Protein AF-A0A0Q6URL0-F1 (afdb_monomer)

Nearest PDB structures (foldseek):
  3aa8-assembly1_C  TM=4.979E-01  e=1.276E-01  Escherichia coli K-12
  8uf0-assembly1_A  TM=3.609E-01  e=5.787E-02  synthetic construct
  4zk7-assembly1_M  TM=4.585E-01  e=2.309E-01  Thermus thermophilus HB8
  4zk7-assembly1_Q  TM=4.747E-01  e=4.463E-01  Thermus thermophilus HB8
  8om4-assembly1_J  TM=3.142E-01  e=4.785E+00  Saccharomyces cerevisiae

Sequence (118 aa):
MRFMVLLKVEADGGPEPTEAVRAYDVELSRAGVADRAKLSARGARMTAEAPTDGRTVAGFWVFDVDSREDAAAWVRRCPAPRDGAAEIEIRLLIAPDDIGERPTRGKPRPVWERAMAF

Mean predicted aligned error: 10.48 Å

pLDDT: mean 74.51, std 16.36, range [38.12, 96.0]

Foldseek 3Di:
DKKKKWKKFLDDEADDDDPQQVVLQVVCCVVVFFVGKDQPSPDDDDDDPDDDPNIDRRTITMTDDDDPVVVVVSVVSRPPDPPPRIDMDIGDDDDPVRDPDDPDDDDDDPPVVVVPPD

Structure (mmCIF, N/CA/C/O backbone):
data_AF-A0A0Q6URL0-F1
#
_entry.id   AF-A0A0Q6URL0-F1
#
loop_
_atom_site.group_PDB
_atom_site.id
_atom_site.type_symbol
_atom_site.label_atom_id
_atom_site.label_alt_id
_atom_site.label_comp_id
_atom_site.label_asym_id
_atom_site.label_entity_id
_atom_site.label_seq_id
_atom_site.pdbx_PDB_ins_code
_atom_site.Cartn_x
_atom_site.Cartn_y
_atom_site.Cartn_z
_atom_site.occupancy
_atom_site.B_iso_or_equiv
_atom_site.auth_seq_id
_atom_site.auth_comp_id
_atom_site.auth_asym_id
_atom_site.auth_atom_id
_atom_site.pdbx_PDB_model_num
ATOM 1 N N . MET A 1 1 ? -8.760 -4.444 9.578 1.00 90.12 1 MET A N 1
ATOM 2 C CA . MET A 1 1 ? -7.914 -3.262 9.903 1.00 90.12 1 MET A CA 1
ATOM 3 C C . MET A 1 1 ? -7.326 -2.743 8.608 1.00 90.12 1 MET A C 1
ATOM 5 O O . MET A 1 1 ? -7.007 -3.544 7.740 1.00 90.12 1 MET A O 1
ATOM 9 N N . ARG A 1 2 ? -7.137 -1.425 8.464 1.00 90.94 2 ARG A N 1
ATOM 10 C CA . ARG A 1 2 ? -6.629 -0.873 7.203 1.00 90.94 2 ARG A CA 1
ATOM 11 C C . ARG A 1 2 ? -5.140 -0.582 7.254 1.00 90.94 2 ARG A C 1
ATOM 13 O O . ARG A 1 2 ? -4.668 0.067 8.180 1.00 90.94 2 ARG A O 1
ATOM 20 N N . PHE A 1 3 ? -4.414 -1.002 6.228 1.00 91.69 3 PHE A N 1
ATOM 21 C CA . PHE A 1 3 ? -2.990 -0.740 6.074 1.00 91.69 3 PHE A CA 1
ATOM 22 C C . PHE A 1 3 ? -2.720 -0.063 4.739 1.00 91.69 3 PHE A C 1
ATOM 24 O O . PHE A 1 3 ? -3.132 -0.549 3.692 1.00 91.69 3 PHE A O 1
ATOM 31 N N . MET A 1 4 ? -1.995 1.049 4.766 1.00 92.50 4 MET A N 1
ATOM 32 C CA . MET A 1 4 ? -1.421 1.638 3.567 1.00 92.50 4 MET A CA 1
ATOM 33 C C . MET A 1 4 ? -0.115 0.910 3.246 1.00 92.50 4 MET A C 1
ATOM 35 O O . MET A 1 4 ? 0.793 0.857 4.076 1.00 92.50 4 MET A O 1
ATOM 39 N N . VAL A 1 5 ? -0.032 0.348 2.045 1.00 90.25 5 VAL A N 1
ATOM 40 C CA . VAL A 1 5 ? 1.130 -0.391 1.550 1.00 90.25 5 VAL A CA 1
ATOM 41 C C . VAL A 1 5 ? 1.766 0.427 0.440 1.00 90.25 5 VAL A C 1
ATOM 43 O O . VAL A 1 5 ? 1.187 0.553 -0.636 1.00 90.25 5 VAL A O 1
ATOM 46 N N . LEU A 1 6 ? 2.928 1.014 0.708 1.00 87.56 6 LEU A N 1
ATOM 47 C CA . LEU A 1 6 ? 3.641 1.894 -0.214 1.00 87.56 6 LEU A CA 1
ATOM 48 C C . LEU A 1 6 ? 4.714 1.104 -0.955 1.00 87.56 6 LEU A C 1
ATOM 50 O O . LEU A 1 6 ? 5.579 0.513 -0.317 1.00 87.56 6 LEU A O 1
ATOM 54 N N . LEU A 1 7 ? 4.686 1.135 -2.285 1.00 84.56 7 LEU A N 1
ATOM 55 C CA . LEU A 1 7 ? 5.772 0.654 -3.130 1.00 84.56 7 LEU A CA 1
ATOM 56 C C . LEU A 1 7 ? 6.685 1.827 -3.467 1.00 84.56 7 LEU A C 1
ATOM 58 O O . LEU A 1 7 ? 6.272 2.772 -4.145 1.00 84.56 7 LEU A O 1
ATOM 62 N N . LYS A 1 8 ? 7.930 1.749 -3.018 1.00 83.25 8 LYS A N 1
ATOM 63 C CA . LYS A 1 8 ? 8.986 2.701 -3.334 1.00 83.25 8 LYS A CA 1
ATOM 64 C C . LYS A 1 8 ? 9.984 2.080 -4.295 1.00 83.25 8 LYS A C 1
ATOM 66 O O . LYS A 1 8 ? 10.277 0.893 -4.181 1.00 83.25 8 LYS A O 1
ATOM 71 N N . VAL A 1 9 ? 10.521 2.886 -5.202 1.00 77.88 9 VAL A N 1
ATOM 72 C CA . VAL A 1 9 ? 11.530 2.468 -6.178 1.00 77.88 9 VAL A CA 1
ATOM 73 C C . VAL A 1 9 ? 12.657 3.487 -6.292 1.00 77.88 9 VAL A C 1
ATOM 75 O O . VAL A 1 9 ? 12.437 4.688 -6.125 1.00 77.88 9 VAL A O 1
ATOM 78 N N . GLU A 1 10 ? 13.852 3.021 -6.630 1.00 76.75 10 GLU A N 1
ATOM 79 C CA . GLU A 1 10 ? 14.993 3.863 -7.015 1.00 76.75 10 GLU A CA 1
ATOM 80 C C . GLU A 1 10 ? 14.869 4.295 -8.487 1.00 76.75 10 GLU A C 1
ATOM 82 O O . GLU A 1 10 ? 15.647 3.896 -9.349 1.00 76.75 10 GLU A O 1
ATOM 87 N N . ALA A 1 11 ? 13.833 5.081 -8.797 1.00 68.50 11 ALA A N 1
ATOM 88 C CA . ALA A 1 11 ? 13.594 5.631 -10.130 1.00 68.50 11 ALA A CA 1
ATOM 89 C C . ALA A 1 11 ? 12.881 6.993 -10.072 1.00 68.50 11 ALA A C 1
ATOM 91 O O . ALA A 1 11 ? 12.175 7.320 -9.108 1.00 68.50 11 ALA A O 1
ATOM 92 N N . ASP A 1 12 ? 13.045 7.787 -11.132 1.00 61.78 12 ASP A N 1
ATOM 93 C CA . ASP A 1 12 ? 12.282 9.016 -11.341 1.00 61.78 12 ASP A CA 1
ATOM 94 C C . ASP A 1 12 ? 10.887 8.667 -11.881 1.00 61.78 12 ASP A C 1
ATOM 96 O O . ASP A 1 12 ? 10.651 8.564 -13.083 1.00 61.78 12 ASP A O 1
ATOM 100 N N . GLY A 1 13 ? 9.958 8.449 -10.947 1.00 60.09 13 GLY A N 1
ATOM 101 C CA . GLY A 1 13 ? 8.585 8.027 -11.225 1.00 60.09 13 GLY A CA 1
ATOM 102 C C . GLY A 1 13 ? 8.365 6.523 -11.044 1.00 60.09 13 GLY A C 1
ATOM 103 O O . GLY A 1 13 ? 9.302 5.737 -10.916 1.00 60.09 13 GLY A O 1
ATOM 104 N N . GLY A 1 14 ? 7.095 6.121 -10.976 1.00 58.94 14 GLY A N 1
ATOM 105 C CA . GLY A 1 14 ? 6.722 4.709 -10.898 1.00 58.94 14 GLY A CA 1
ATOM 106 C C . GLY A 1 14 ? 6.719 4.055 -12.282 1.00 58.94 14 GLY A C 1
ATOM 107 O O . GLY A 1 14 ? 6.172 4.660 -13.207 1.00 58.94 14 GLY A O 1
ATOM 108 N N . PRO A 1 15 ? 7.283 2.842 -12.448 1.00 66.44 15 PRO A N 1
ATOM 109 C CA . PRO A 1 15 ? 7.170 2.115 -13.705 1.00 66.44 15 PRO A CA 1
ATOM 110 C C . PRO A 1 15 ? 5.704 1.799 -14.010 1.00 66.44 15 PRO A C 1
ATOM 112 O O . PRO A 1 15 ? 4.885 1.626 -13.102 1.00 66.44 15 PRO A O 1
ATOM 115 N N . GLU A 1 16 ? 5.382 1.671 -15.297 1.00 70.50 16 GLU A N 1
ATOM 116 C CA . GLU A 1 16 ? 4.093 1.115 -15.698 1.00 70.50 16 GLU A CA 1
ATOM 117 C C . GLU A 1 16 ? 3.918 -0.281 -15.068 1.00 70.50 16 GLU A C 1
ATOM 119 O O . GLU A 1 16 ? 4.853 -1.091 -15.106 1.00 70.50 16 GLU A O 1
ATOM 124 N N . PRO A 1 17 ? 2.743 -0.592 -14.487 1.00 73.31 17 PRO A N 1
ATOM 125 C CA . PRO A 1 17 ? 2.493 -1.900 -13.906 1.00 73.31 17 PRO A CA 1
ATOM 126 C C . PRO A 1 17 ? 2.785 -3.006 -14.922 1.00 73.31 17 PRO A C 1
ATOM 128 O O . PRO A 1 17 ? 2.359 -2.938 -16.078 1.00 73.31 17 PRO A O 1
ATOM 131 N N . THR A 1 18 ? 3.471 -4.059 -14.494 1.00 79.44 18 THR A N 1
ATOM 132 C CA . THR A 1 18 ? 3.630 -5.262 -15.316 1.00 79.44 18 THR A CA 1
ATOM 133 C C . THR A 1 18 ? 2.324 -6.061 -15.344 1.00 79.44 18 THR A C 1
ATOM 135 O O . THR A 1 18 ? 1.404 -5.823 -14.557 1.00 79.44 18 THR A O 1
ATOM 138 N N . GLU A 1 19 ? 2.217 -7.037 -16.248 1.00 84.50 19 GLU A N 1
ATOM 139 C CA . GLU A 1 19 ? 1.076 -7.962 -16.258 1.00 84.50 19 GLU A CA 1
ATOM 140 C C . GLU A 1 19 ? 0.954 -8.737 -14.940 1.00 84.50 19 GLU A C 1
ATOM 142 O O . GLU A 1 19 ? -0.147 -8.884 -14.419 1.00 84.50 19 GLU A O 1
ATOM 147 N N . ALA A 1 20 ? 2.083 -9.135 -14.347 1.00 84.94 20 ALA A N 1
ATOM 148 C CA . ALA A 1 20 ? 2.104 -9.799 -13.049 1.00 84.94 20 ALA A CA 1
ATOM 149 C C . ALA A 1 20 ? 1.525 -8.906 -11.940 1.00 84.94 20 ALA A C 1
ATOM 151 O O . ALA A 1 20 ? 0.698 -9.365 -11.156 1.00 84.94 20 ALA A O 1
ATOM 152 N N . VAL A 1 21 ? 1.899 -7.620 -11.903 1.00 82.00 21 VAL A N 1
ATOM 153 C CA . VAL A 1 21 ? 1.345 -6.660 -10.932 1.00 82.00 21 VAL A CA 1
ATOM 154 C C . VAL A 1 21 ? -0.160 -6.478 -11.140 1.00 82.00 21 VAL A C 1
ATOM 156 O O . VAL A 1 21 ? -0.917 -6.524 -10.176 1.00 82.00 21 VAL A O 1
ATOM 159 N N . ARG A 1 22 ? -0.627 -6.381 -12.392 1.00 83.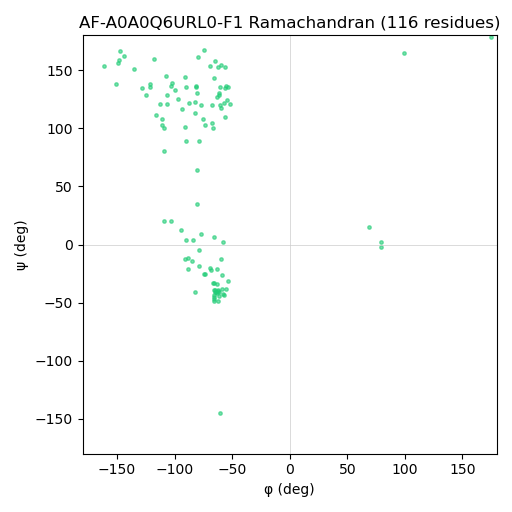75 22 ARG A N 1
ATOM 160 C CA . ARG A 1 22 ? -2.068 -6.325 -12.696 1.00 83.75 22 ARG A CA 1
ATOM 161 C C . ARG A 1 22 ? -2.817 -7.591 -12.270 1.00 83.75 22 ARG A C 1
ATOM 163 O O . ARG A 1 22 ? -3.937 -7.496 -11.778 1.00 83.75 22 ARG A O 1
ATOM 170 N N . ALA A 1 23 ? -2.227 -8.769 -12.460 1.00 89.19 23 ALA A N 1
ATOM 171 C CA . ALA A 1 23 ? -2.821 -10.032 -12.026 1.00 89.19 23 ALA A CA 1
ATOM 172 C C . ALA A 1 23 ? -2.928 -10.106 -10.495 1.00 89.19 23 ALA A C 1
ATOM 174 O O . ALA A 1 23 ? -3.966 -10.508 -9.970 1.00 89.19 23 ALA A O 1
ATOM 175 N N . TYR A 1 24 ? -1.893 -9.645 -9.793 1.00 89.44 24 TYR A N 1
ATOM 176 C CA . TYR A 1 24 ? -1.892 -9.529 -8.339 1.00 89.44 24 TYR A CA 1
ATOM 177 C C . TYR A 1 24 ? -2.967 -8.549 -7.836 1.00 89.44 24 TYR A C 1
ATOM 179 O O . TYR A 1 24 ? -3.671 -8.852 -6.878 1.00 89.44 24 TYR A O 1
ATOM 187 N N . ASP A 1 25 ? -3.198 -7.429 -8.527 1.00 87.12 25 ASP A N 1
ATOM 188 C CA . ASP A 1 25 ? -4.289 -6.505 -8.184 1.00 87.12 25 ASP A CA 1
ATOM 189 C C . ASP A 1 25 ? -5.672 -7.161 -8.290 1.00 87.12 25 ASP A C 1
ATOM 191 O O . ASP A 1 25 ? -6.540 -6.954 -7.439 1.00 87.12 25 ASP A O 1
ATOM 195 N N . VAL A 1 26 ? -5.884 -7.979 -9.324 1.00 89.88 26 VAL A N 1
ATOM 196 C CA . VAL A 1 26 ? -7.123 -8.753 -9.487 1.00 89.88 26 VAL A CA 1
ATOM 197 C C . VAL A 1 26 ? -7.273 -9.784 -8.370 1.00 89.88 26 VAL A C 1
ATOM 199 O O . VAL A 1 26 ? -8.381 -9.994 -7.877 1.00 89.88 26 VAL A O 1
ATOM 202 N N . GLU A 1 27 ? -6.181 -10.427 -7.962 1.00 93.44 27 GLU A N 1
ATOM 203 C CA . GLU A 1 27 ? -6.167 -11.380 -6.854 1.00 93.44 27 GLU A CA 1
ATOM 204 C C . GLU A 1 27 ? -6.547 -10.716 -5.526 1.00 93.44 27 GLU A C 1
ATOM 206 O O . GLU A 1 27 ? -7.446 -11.204 -4.842 1.00 93.44 27 GLU A O 1
ATOM 211 N N . LEU A 1 28 ? -5.929 -9.577 -5.202 1.00 91.62 28 LEU A N 1
ATOM 212 C CA . LEU A 1 28 ? -6.238 -8.797 -4.002 1.00 91.62 28 LEU A CA 1
ATOM 213 C C . LEU A 1 28 ? -7.711 -8.384 -3.948 1.00 91.62 28 LEU A C 1
ATOM 215 O O . LEU A 1 28 ? -8.351 -8.511 -2.904 1.00 91.62 28 LEU A O 1
ATOM 219 N N . SER A 1 29 ? -8.253 -7.932 -5.081 1.00 89.75 29 SER A N 1
ATOM 220 C CA . SER A 1 29 ? -9.657 -7.533 -5.194 1.00 89.75 29 SER A CA 1
ATOM 221 C C . SER A 1 29 ? -10.602 -8.717 -5.005 1.00 89.75 29 SER A C 1
ATOM 223 O O . SER A 1 29 ? -11.552 -8.637 -4.229 1.00 89.75 29 SER A O 1
ATOM 225 N N . ARG A 1 30 ? -10.309 -9.861 -5.634 1.00 91.38 30 ARG A N 1
ATOM 226 C CA . ARG A 1 30 ? -11.097 -11.092 -5.457 1.00 91.38 30 ARG A CA 1
ATOM 227 C C . ARG A 1 30 ? -11.053 -11.626 -4.030 1.00 91.38 30 ARG A C 1
ATOM 229 O O . ARG A 1 30 ? -12.040 -12.192 -3.574 1.00 91.38 30 ARG A O 1
ATOM 236 N N . ALA A 1 31 ? -9.925 -11.460 -3.346 1.00 92.25 31 ALA A N 1
ATOM 237 C CA . ALA A 1 31 ? -9.750 -11.874 -1.961 1.00 92.25 31 ALA A CA 1
ATOM 238 C C . ALA A 1 31 ? -10.384 -10.903 -0.947 1.00 92.25 31 ALA A C 1
ATOM 240 O O . ALA A 1 31 ? -10.356 -11.188 0.246 1.00 92.25 31 ALA A O 1
ATOM 241 N N . GLY A 1 32 ? -10.929 -9.763 -1.393 1.00 91.50 32 GLY A N 1
ATOM 242 C CA . GLY A 1 32 ? -11.461 -8.723 -0.507 1.00 91.50 32 GLY A CA 1
ATOM 243 C C . GLY A 1 32 ? -10.384 -7.985 0.294 1.00 91.50 32 GLY A C 1
ATOM 244 O O . GLY A 1 32 ? -10.701 -7.299 1.256 1.00 91.50 32 GLY A O 1
ATOM 245 N N . VAL A 1 33 ? -9.116 -8.126 -0.097 1.00 92.31 33 VAL A N 1
ATOM 246 C CA . VAL A 1 33 ? -7.966 -7.553 0.613 1.00 92.31 33 VAL A CA 1
ATOM 247 C C . VAL A 1 33 ? -7.772 -6.102 0.225 1.00 92.31 33 VAL A C 1
ATOM 249 O O . VAL A 1 33 ? -7.451 -5.287 1.076 1.00 92.31 33 VAL A O 1
ATOM 252 N N . ALA A 1 34 ? -7.935 -5.760 -1.052 1.00 87.88 34 ALA A N 1
ATOM 253 C CA . ALA A 1 34 ? -7.802 -4.388 -1.527 1.00 87.88 34 ALA A CA 1
ATOM 254 C C . ALA A 1 34 ? -8.682 -4.154 -2.749 1.00 87.88 34 ALA A C 1
ATOM 256 O O . ALA A 1 34 ? -8.680 -4.969 -3.668 1.00 87.88 34 ALA A O 1
ATOM 257 N N . ASP A 1 35 ? -9.360 -3.009 -2.815 1.00 72.75 35 ASP A N 1
ATOM 258 C CA . ASP A 1 35 ? -10.238 -2.711 -3.949 1.00 72.75 35 ASP A CA 1
ATOM 259 C C . ASP A 1 35 ? -9.457 -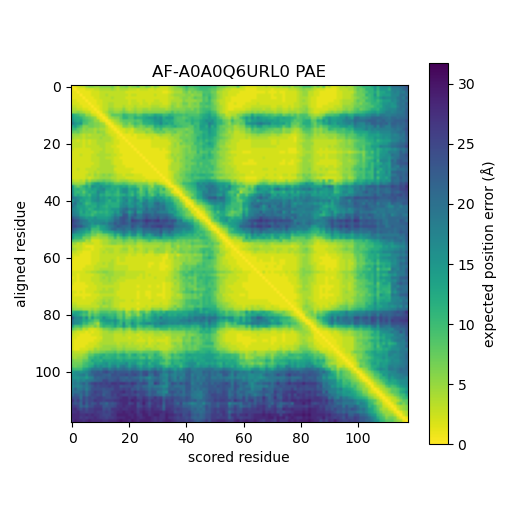2.551 -5.263 1.00 72.75 35 ASP A C 1
ATOM 261 O O . ASP A 1 35 ? -9.834 -3.170 -6.256 1.00 72.75 35 ASP A O 1
ATOM 265 N N . ARG A 1 36 ? -8.370 -1.749 -5.279 1.00 60.62 36 ARG A N 1
ATOM 266 C CA . ARG A 1 36 ? -7.386 -1.614 -6.383 1.00 60.62 36 ARG A CA 1
ATOM 267 C C . ARG A 1 36 ? -6.068 -0.983 -5.916 1.00 60.62 36 ARG A C 1
ATOM 269 O O . ARG A 1 36 ? -6.073 -0.136 -5.022 1.00 60.62 36 ARG A O 1
ATOM 276 N N . ALA A 1 37 ? -4.965 -1.293 -6.602 1.00 62.56 37 ALA A N 1
ATOM 277 C CA . ALA A 1 37 ? -3.745 -0.488 -6.531 1.00 62.56 37 ALA A CA 1
ATOM 278 C C . ALA A 1 37 ? -3.956 0.903 -7.128 1.00 62.56 37 ALA A C 1
ATOM 280 O O . ALA A 1 37 ? -4.592 1.071 -8.174 1.00 62.56 37 ALA A O 1
ATOM 281 N N . LYS A 1 38 ? -3.330 1.904 -6.520 1.00 63.62 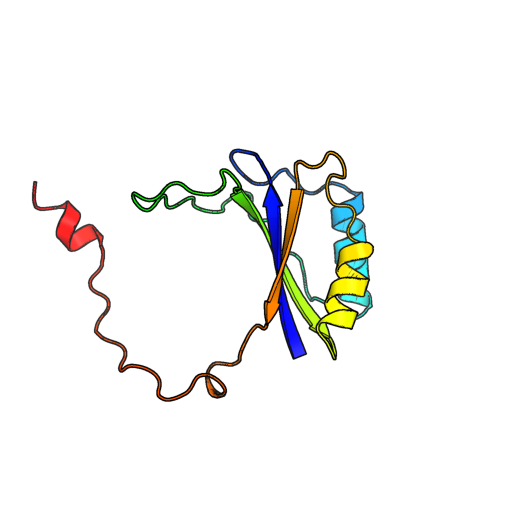38 LYS A N 1
ATOM 282 C CA . LYS A 1 38 ? -3.086 3.213 -7.122 1.00 63.62 38 LYS A CA 1
ATOM 283 C C . LYS A 1 38 ? -1.590 3.306 -7.407 1.00 63.62 38 LYS A C 1
ATOM 285 O O . LYS A 1 38 ? -0.831 3.893 -6.641 1.00 63.62 38 LYS A O 1
ATOM 290 N N . LEU A 1 39 ? -1.161 2.701 -8.511 1.00 55.72 39 LEU A N 1
ATOM 291 C CA . LEU A 1 39 ? 0.187 2.900 -9.040 1.00 55.72 39 LEU A CA 1
ATOM 292 C C . LEU A 1 39 ? 0.230 4.296 -9.668 1.00 55.72 39 LEU A C 1
ATOM 294 O O . LEU A 1 39 ? -0.389 4.547 -10.702 1.00 55.72 39 LEU A O 1
ATOM 298 N N . SER A 1 40 ? 0.832 5.260 -8.971 1.00 48.56 40 SER A N 1
ATOM 299 C CA . SER A 1 40 ? 0.830 6.650 -9.412 1.00 48.56 40 SER A CA 1
ATOM 300 C C . SER A 1 40 ? 2.041 6.916 -10.300 1.00 48.56 40 SER A C 1
ATOM 302 O O . SER A 1 40 ? 3.051 7.435 -9.836 1.00 48.56 40 SER A O 1
ATOM 304 N N . ALA A 1 41 ? 1.894 6.705 -11.609 1.00 47.69 41 ALA A N 1
ATOM 305 C CA . ALA A 1 41 ? 2.792 7.316 -12.600 1.00 47.69 41 ALA A CA 1
ATOM 306 C C . ALA A 1 41 ? 2.765 8.867 -12.540 1.00 47.69 41 ALA A C 1
ATOM 308 O O . ALA A 1 41 ? 3.608 9.540 -13.119 1.00 47.69 41 ALA A O 1
ATOM 309 N N . ARG A 1 42 ? 1.786 9.449 -11.823 1.00 45.12 42 ARG A N 1
ATOM 310 C CA . ARG A 1 42 ? 1.593 10.895 -11.599 1.00 45.12 42 ARG A CA 1
ATOM 311 C C . ARG A 1 42 ? 1.890 11.347 -10.162 1.00 45.12 42 ARG A C 1
ATOM 313 O O . ARG A 1 42 ? 1.360 12.368 -9.727 1.00 45.12 42 ARG A O 1
ATOM 320 N N . GLY A 1 43 ? 2.656 10.571 -9.396 1.00 49.41 43 GLY A N 1
ATOM 321 C CA . GLY A 1 43 ? 3.091 10.991 -8.063 1.00 49.41 43 GLY A CA 1
ATOM 322 C C . GLY A 1 43 ? 3.940 12.263 -8.155 1.00 49.41 43 GLY A C 1
ATOM 323 O O . GLY A 1 43 ? 4.853 12.337 -8.971 1.00 49.41 43 GLY A O 1
ATOM 324 N N . ALA A 1 44 ? 3.634 13.281 -7.350 1.00 42.19 44 ALA A N 1
ATOM 325 C CA . ALA A 1 44 ? 4.451 14.489 -7.275 1.00 42.19 44 ALA A CA 1
ATOM 326 C C . ALA A 1 44 ? 5.567 14.292 -6.237 1.00 42.19 44 ALA A C 1
ATOM 328 O O . ALA A 1 44 ? 5.282 14.039 -5.066 1.00 42.19 44 ALA A O 1
ATOM 329 N N . ARG A 1 45 ? 6.833 14.431 -6.651 1.00 51.44 45 ARG A N 1
ATOM 330 C CA . ARG A 1 45 ? 7.969 14.554 -5.727 1.00 51.44 45 ARG A CA 1
ATOM 331 C C . ARG A 1 45 ? 7.971 15.977 -5.169 1.00 51.44 45 ARG A C 1
ATOM 333 O O . ARG A 1 45 ? 8.105 16.935 -5.922 1.00 51.44 45 ARG A O 1
ATOM 340 N N . MET A 1 46 ? 7.849 16.112 -3.854 1.00 38.78 46 MET A N 1
ATOM 341 C CA . MET A 1 46 ? 8.167 17.351 -3.147 1.00 38.78 46 MET A CA 1
ATOM 342 C C . MET A 1 46 ? 9.419 17.090 -2.319 1.00 38.78 46 MET A C 1
ATOM 344 O O . MET A 1 46 ? 9.358 16.423 -1.290 1.00 38.78 46 MET A O 1
ATOM 348 N N . THR A 1 47 ? 10.569 17.566 -2.784 1.00 40.44 47 THR A N 1
ATOM 349 C CA . THR A 1 47 ? 11.785 17.606 -1.973 1.00 40.44 47 THR A CA 1
ATOM 350 C C . THR A 1 47 ? 11.643 18.750 -0.973 1.00 40.44 47 THR A C 1
ATOM 352 O O . THR A 1 47 ? 11.681 19.919 -1.347 1.00 40.44 47 THR A O 1
ATOM 355 N N . ALA A 1 48 ? 11.452 18.427 0.308 1.00 38.12 48 ALA A N 1
ATOM 356 C CA . ALA A 1 48 ? 11.869 19.347 1.364 1.00 38.12 48 ALA A CA 1
ATOM 357 C C . ALA A 1 48 ? 13.406 19.462 1.314 1.00 38.12 48 ALA A C 1
ATOM 359 O O . ALA A 1 48 ? 14.057 18.550 0.814 1.00 38.12 48 ALA A O 1
ATOM 360 N N . GLU A 1 49 ? 13.999 20.534 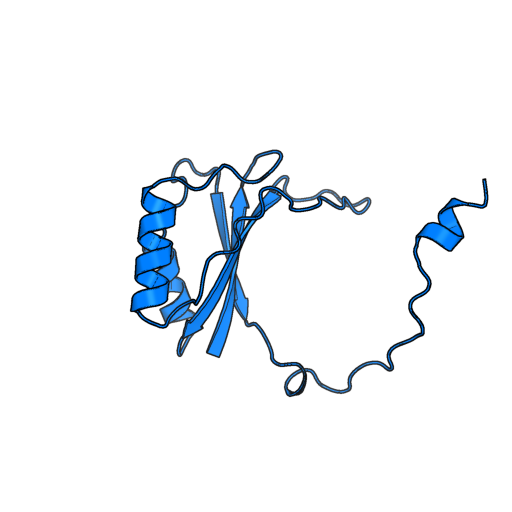1.844 1.00 41.81 49 GLU A N 1
ATOM 361 C CA . GLU A 1 49 ? 15.459 20.790 1.853 1.00 41.81 49 GLU A CA 1
ATOM 362 C C . GLU A 1 49 ? 16.318 19.696 2.541 1.00 41.81 49 GLU A C 1
ATOM 364 O O . GLU A 1 49 ? 17.537 19.823 2.634 1.00 41.81 49 GLU A O 1
ATOM 369 N N . ALA A 1 50 ? 15.706 18.609 3.021 1.00 43.06 50 ALA A N 1
ATOM 370 C CA . ALA A 1 50 ? 16.371 17.471 3.633 1.00 43.06 50 ALA A CA 1
ATOM 371 C C . ALA A 1 50 ? 16.727 16.384 2.594 1.00 43.06 50 ALA A C 1
ATOM 373 O O . ALA A 1 50 ? 15.934 16.115 1.685 1.00 43.06 50 ALA A O 1
ATOM 374 N N . PRO A 1 51 ? 17.876 15.697 2.746 1.00 46.47 51 PRO A N 1
ATOM 375 C CA . PRO A 1 51 ? 18.205 14.546 1.919 1.00 46.47 51 PRO A CA 1
ATOM 376 C C . PRO A 1 51 ? 17.144 13.458 2.107 1.00 46.47 51 PRO A C 1
ATOM 378 O O . PRO A 1 51 ? 16.914 12.977 3.216 1.00 46.47 51 PRO A O 1
ATOM 381 N N . THR A 1 52 ? 16.480 13.090 1.015 1.00 60.38 52 THR A N 1
ATOM 382 C CA . THR A 1 52 ? 15.629 11.894 0.970 1.00 60.38 52 THR A CA 1
ATOM 383 C C . THR A 1 52 ? 16.509 10.659 0.777 1.00 60.38 52 THR A C 1
ATOM 385 O O . THR A 1 52 ? 17.647 10.770 0.322 1.00 60.38 52 THR A O 1
ATOM 388 N N . ASP A 1 53 ? 15.985 9.477 1.092 1.00 67.25 53 ASP A N 1
ATOM 389 C CA . ASP A 1 53 ? 16.634 8.174 0.866 1.00 67.25 53 ASP A CA 1
ATOM 390 C C . ASP A 1 53 ? 16.818 7.820 -0.627 1.00 67.25 53 ASP A C 1
ATOM 392 O O . ASP A 1 53 ? 17.248 6.718 -0.957 1.00 67.25 53 ASP A O 1
ATOM 396 N N . GLY A 1 54 ? 16.501 8.748 -1.537 1.00 67.94 54 GLY A N 1
ATOM 397 C CA . GLY A 1 54 ? 16.618 8.576 -2.981 1.00 67.94 54 GLY A CA 1
ATOM 398 C C . GLY A 1 54 ? 15.482 7.769 -3.615 1.00 67.94 54 GLY A C 1
ATOM 399 O O . GLY A 1 54 ? 15.507 7.570 -4.829 1.00 67.94 54 GLY A O 1
ATOM 400 N N . ARG A 1 55 ? 14.470 7.329 -2.849 1.00 74.38 55 ARG A N 1
ATOM 401 C CA . ARG A 1 55 ? 13.385 6.477 -3.361 1.00 74.38 55 ARG A CA 1
ATOM 402 C C . ARG A 1 55 ? 12.097 7.254 -3.618 1.00 74.38 55 ARG A C 1
ATOM 404 O O . ARG A 1 55 ? 11.670 8.103 -2.840 1.00 74.38 55 ARG A O 1
ATOM 411 N N . THR A 1 56 ? 11.434 6.930 -4.723 1.00 77.06 56 THR A N 1
ATOM 412 C CA . THR A 1 56 ? 10.150 7.515 -5.128 1.00 77.06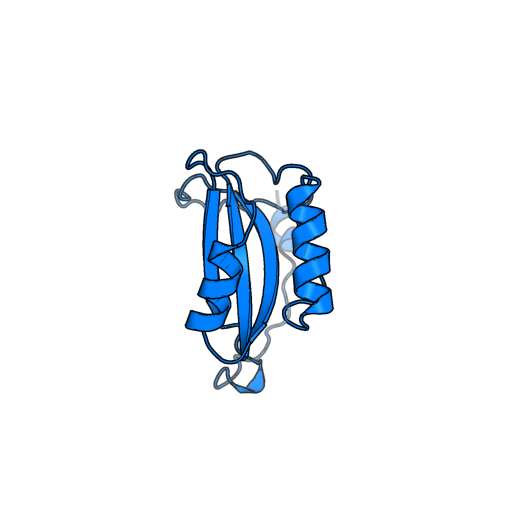 56 THR A CA 1
ATOM 413 C C . THR A 1 56 ? 9.023 6.536 -4.839 1.00 77.06 56 THR A C 1
ATOM 415 O O . THR A 1 56 ? 9.133 5.359 -5.169 1.00 77.06 56 THR A O 1
ATOM 418 N N . VAL A 1 57 ? 7.903 7.007 -4.281 1.00 78.88 57 VAL A N 1
ATOM 419 C CA . VAL A 1 57 ? 6.683 6.190 -4.188 1.00 78.88 57 VAL A CA 1
ATOM 420 C C . VAL A 1 57 ? 6.130 5.967 -5.601 1.00 78.88 57 VAL A C 1
ATOM 422 O O . VAL A 1 57 ? 5.549 6.870 -6.200 1.00 78.88 57 VAL A O 1
ATOM 425 N N . ALA A 1 58 ? 6.318 4.759 -6.133 1.00 76.81 58 ALA A N 1
ATOM 426 C CA . ALA A 1 58 ? 5.795 4.329 -7.429 1.00 76.81 58 ALA A CA 1
ATOM 427 C C . ALA A 1 58 ? 4.288 4.050 -7.381 1.00 76.81 58 ALA A C 1
ATOM 429 O O . ALA A 1 58 ? 3.588 4.132 -8.392 1.00 76.81 58 ALA A O 1
ATOM 430 N N . GLY A 1 59 ? 3.774 3.714 -6.200 1.00 79.38 59 GLY A N 1
ATOM 431 C CA . GLY A 1 59 ? 2.365 3.434 -6.010 1.00 79.38 59 GLY A CA 1
ATOM 432 C C . GLY A 1 59 ? 2.022 2.950 -4.619 1.00 79.38 59 GLY A C 1
ATOM 433 O O . GLY A 1 59 ? 2.893 2.797 -3.765 1.00 79.38 59 GLY A O 1
ATOM 434 N N . PHE A 1 60 ? 0.735 2.708 -4.398 1.00 86.44 60 PHE A N 1
ATOM 435 C CA . PHE A 1 60 ? 0.253 2.195 -3.126 1.00 86.44 60 PHE A CA 1
ATOM 436 C C . PHE A 1 60 ? -0.984 1.307 -3.266 1.00 86.44 60 PHE A C 1
ATOM 438 O O . PHE A 1 60 ? -1.758 1.428 -4.218 1.00 86.44 60 PHE A O 1
ATOM 445 N N . TRP A 1 61 ? -1.196 0.471 -2.254 1.00 89.06 61 TRP A N 1
ATOM 446 C CA . TRP A 1 61 ? -2.459 -0.207 -1.973 1.00 89.06 61 TRP A CA 1
ATOM 447 C C . TRP A 1 61 ? -2.990 0.221 -0.604 1.00 89.06 61 TRP A C 1
ATOM 449 O O . TRP A 1 61 ? -2.237 0.682 0.256 1.00 89.06 61 TRP A O 1
ATOM 459 N N . VAL A 1 62 ? -4.291 0.030 -0.392 1.00 91.62 62 VAL A N 1
ATOM 460 C CA . VAL A 1 62 ? -4.895 0.030 0.944 1.00 91.62 62 VAL A CA 1
ATOM 461 C C . VAL A 1 62 ? -5.447 -1.368 1.181 1.00 91.62 62 VAL A C 1
ATOM 463 O O . VAL A 1 62 ? -6.374 -1.775 0.487 1.00 91.62 62 VAL A O 1
ATOM 466 N N . PHE A 1 63 ? -4.835 -2.104 2.103 1.00 92.75 63 PHE A N 1
ATOM 467 C CA . PHE A 1 63 ? -5.266 -3.445 2.488 1.00 92.75 63 PHE A CA 1
ATOM 468 C C . PHE A 1 63 ? -6.267 -3.357 3.636 1.00 92.75 63 PHE A C 1
ATOM 470 O O . PHE A 1 63 ? -6.003 -2.624 4.584 1.00 92.75 63 PHE A O 1
ATOM 477 N N . ASP A 1 64 ? -7.362 -4.108 3.584 1.00 93.62 64 ASP A N 1
ATOM 478 C CA . ASP A 1 64 ? -8.255 -4.361 4.715 1.00 93.62 64 ASP A CA 1
ATOM 479 C C . ASP A 1 64 ? -8.092 -5.820 5.161 1.00 93.62 64 ASP A C 1
ATOM 481 O O . ASP A 1 64 ? -8.563 -6.748 4.509 1.00 93.62 64 ASP A O 1
ATOM 485 N N . VAL A 1 65 ? -7.321 -6.023 6.229 1.00 94.81 65 VAL A N 1
ATOM 486 C CA . VAL A 1 65 ? -6.937 -7.340 6.769 1.00 94.81 65 VAL A CA 1
ATOM 487 C C . VAL A 1 65 ? -6.876 -7.294 8.293 1.00 94.81 65 VAL A C 1
ATOM 489 O O . VAL A 1 65 ? -6.791 -6.214 8.881 1.00 94.81 65 VAL A O 1
ATOM 492 N N . ASP A 1 66 ? -6.910 -8.441 8.962 1.00 94.06 66 ASP A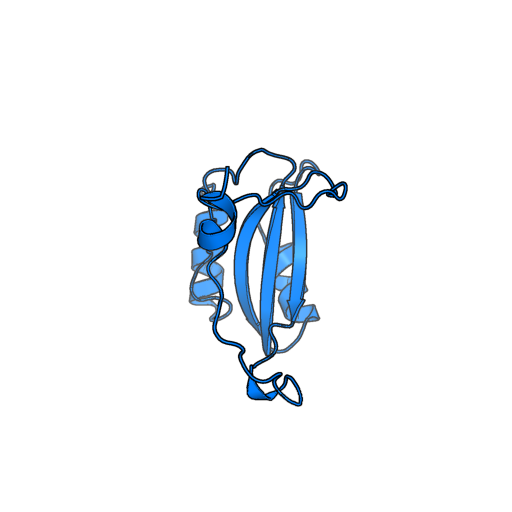 N 1
ATOM 493 C CA . ASP A 1 66 ? -7.058 -8.494 10.423 1.00 94.06 66 ASP A CA 1
ATOM 494 C C . ASP A 1 66 ? -5.801 -8.073 11.191 1.00 94.06 66 ASP A C 1
ATOM 496 O O . ASP A 1 66 ? -5.902 -7.579 12.314 1.00 94.06 66 ASP A O 1
ATOM 500 N N . SER A 1 67 ? -4.618 -8.203 10.585 1.00 94.12 67 SER A N 1
ATOM 501 C CA . SER A 1 67 ? -3.351 -7.879 11.240 1.00 94.12 67 SER A CA 1
ATOM 502 C C . SER A 1 67 ? -2.282 -7.340 10.287 1.00 94.12 67 SER A C 1
ATOM 504 O O . SER A 1 67 ? -2.362 -7.451 9.059 1.00 94.12 67 SER A O 1
ATOM 506 N N . ARG A 1 68 ? -1.218 -6.767 10.863 1.00 92.44 68 ARG A N 1
ATOM 507 C CA . ARG A 1 68 ? -0.035 -6.348 10.098 1.00 92.44 68 ARG A CA 1
ATOM 508 C C . ARG A 1 68 ? 0.685 -7.562 9.506 1.00 92.44 68 ARG A C 1
ATOM 510 O O . ARG A 1 68 ? 1.273 -7.472 8.433 1.00 92.44 68 ARG A O 1
ATOM 517 N N . GLU A 1 69 ? 0.649 -8.687 10.205 1.00 96.00 69 GLU A N 1
ATOM 518 C CA . GLU A 1 69 ? 1.226 -9.957 9.787 1.00 96.00 69 GLU A CA 1
ATOM 519 C C . GLU A 1 69 ? 0.497 -10.508 8.551 1.00 96.00 69 GLU A C 1
ATOM 521 O O . GLU A 1 69 ? 1.168 -10.942 7.611 1.00 96.00 69 GLU A O 1
ATOM 526 N N . ASP A 1 70 ? -0.832 -10.373 8.486 1.00 94.12 70 ASP A N 1
ATOM 527 C CA . ASP A 1 70 ? -1.623 -10.694 7.289 1.00 94.12 70 ASP A CA 1
ATOM 528 C C . ASP A 1 70 ? -1.283 -9.756 6.131 1.00 94.12 70 ASP A C 1
ATOM 530 O O . ASP A 1 70 ? -1.055 -10.209 5.007 1.00 94.12 70 ASP A O 1
ATOM 534 N N . ALA A 1 71 ? -1.150 -8.452 6.398 1.00 92.94 71 ALA A N 1
ATOM 535 C CA . ALA A 1 71 ? -0.699 -7.501 5.383 1.00 92.94 71 ALA A CA 1
ATOM 536 C C . ALA A 1 71 ? 0.688 -7.892 4.840 1.00 92.94 71 ALA A C 1
ATOM 538 O O . ALA A 1 71 ? 0.912 -7.894 3.629 1.00 92.94 71 ALA A O 1
ATOM 539 N N . ALA A 1 72 ? 1.610 -8.296 5.719 1.00 92.94 72 ALA A N 1
ATOM 540 C CA . ALA A 1 72 ? 2.935 -8.768 5.335 1.00 92.94 72 ALA A CA 1
ATOM 541 C C . ALA A 1 72 ? 2.888 -10.094 4.555 1.00 92.94 72 ALA A C 1
ATOM 543 O O . ALA A 1 72 ? 3.722 -10.315 3.676 1.00 92.94 72 ALA A O 1
ATOM 544 N N . ALA A 1 73 ? 1.942 -10.989 4.850 1.00 95.25 73 ALA A N 1
ATOM 545 C CA . ALA A 1 73 ? 1.739 -12.220 4.087 1.00 95.25 73 ALA A CA 1
ATOM 546 C C . ALA A 1 73 ? 1.320 -11.921 2.638 1.00 95.25 73 ALA A C 1
ATOM 548 O O . ALA A 1 73 ? 1.867 -12.524 1.715 1.00 95.25 73 ALA A O 1
ATOM 549 N N . TRP A 1 74 ? 0.439 -10.938 2.430 1.00 93.75 74 TRP A N 1
ATOM 550 C CA . TRP A 1 74 ? 0.092 -10.449 1.093 1.00 93.75 74 TRP A CA 1
ATOM 551 C C . TRP A 1 74 ? 1.275 -9.764 0.407 1.00 93.75 74 TRP A C 1
ATOM 553 O O . TRP A 1 74 ? 1.624 -10.137 -0.709 1.00 93.75 74 TRP A O 1
ATOM 563 N N . VAL A 1 75 ? 1.989 -8.863 1.089 1.00 91.44 75 VAL A N 1
ATOM 564 C CA . VAL A 1 75 ? 3.176 -8.190 0.521 1.00 91.44 75 VAL A CA 1
ATOM 565 C C . VAL A 1 75 ? 4.232 -9.178 0.018 1.00 91.44 75 VAL A C 1
ATOM 567 O O . VAL A 1 75 ? 4.806 -8.958 -1.045 1.00 91.44 75 VAL A O 1
ATOM 570 N N . ARG A 1 76 ? 4.458 -10.303 0.708 1.00 90.19 76 ARG A N 1
ATOM 571 C CA . ARG A 1 76 ? 5.403 -11.345 0.256 1.00 90.19 76 ARG A CA 1
ATOM 572 C C . ARG A 1 76 ? 5.016 -12.003 -1.076 1.00 90.19 76 ARG A C 1
ATOM 574 O O . ARG A 1 76 ? 5.881 -12.578 -1.733 1.00 90.19 76 ARG A O 1
ATOM 581 N N . ARG A 1 77 ? 3.743 -11.928 -1.473 1.00 90.19 77 ARG A N 1
ATOM 582 C CA . ARG A 1 77 ? 3.222 -12.424 -2.759 1.00 90.19 77 ARG A CA 1
ATOM 583 C C . ARG A 1 77 ? 3.317 -11.375 -3.870 1.00 90.19 77 ARG A C 1
ATOM 585 O O . ARG A 1 77 ? 3.129 -11.721 -5.032 1.00 90.19 77 ARG A O 1
ATOM 592 N N . CYS A 1 78 ? 3.612 -10.118 -3.529 1.00 86.44 78 CYS A N 1
ATOM 593 C CA . CYS A 1 78 ? 3.684 -9.023 -4.485 1.00 86.44 78 CYS A CA 1
ATOM 594 C C . CYS A 1 78 ? 4.776 -9.291 -5.539 1.00 86.44 78 CYS A C 1
ATOM 596 O O . CYS A 1 78 ? 5.931 -9.541 -5.177 1.00 86.44 78 CYS A O 1
ATOM 598 N N . PRO A 1 79 ? 4.463 -9.194 -6.843 1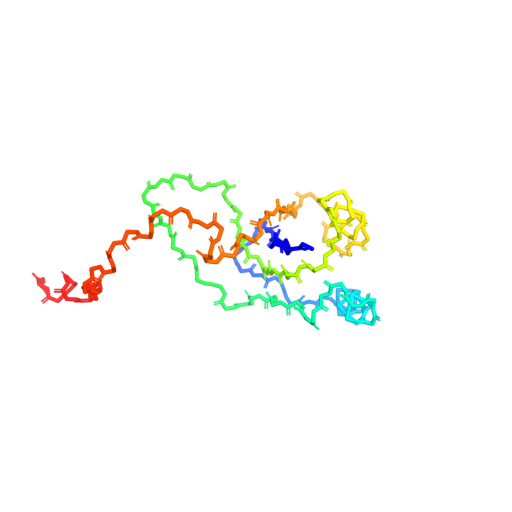.00 82.69 79 PRO A N 1
ATOM 599 C CA . PRO A 1 79 ? 5.424 -9.405 -7.924 1.00 82.69 79 PRO A CA 1
ATOM 600 C C . PRO A 1 79 ? 6.301 -8.162 -8.174 1.00 82.69 79 PRO A C 1
ATOM 602 O O . PRO A 1 79 ? 6.638 -7.857 -9.318 1.00 82.69 79 PRO A O 1
ATOM 605 N N . ALA A 1 80 ? 6.645 -7.421 -7.115 1.00 69.88 80 ALA A N 1
ATOM 606 C CA . ALA A 1 80 ? 7.503 -6.243 -7.195 1.00 69.88 80 ALA A CA 1
ATOM 607 C C . ALA A 1 80 ? 8.895 -6.599 -7.765 1.00 69.88 80 ALA A C 1
ATOM 609 O O . ALA A 1 80 ? 9.329 -7.752 -7.635 1.00 69.88 80 ALA A O 1
ATOM 610 N N . PRO A 1 81 ? 9.606 -5.633 -8.382 1.00 61.78 81 PRO A N 1
ATOM 611 C CA . PRO A 1 81 ? 10.966 -5.840 -8.873 1.00 61.78 81 PRO A CA 1
ATOM 612 C C . PRO A 1 81 ? 11.860 -6.415 -7.766 1.00 61.78 81 PRO A C 1
ATOM 614 O O . PRO A 1 81 ? 11.968 -5.850 -6.680 1.00 61.78 81 PRO A O 1
ATOM 617 N N . ARG A 1 82 ? 12.446 -7.593 -8.009 1.00 55.69 82 ARG A N 1
ATOM 618 C CA . ARG A 1 82 ? 13.276 -8.321 -7.028 1.00 55.69 82 ARG A CA 1
ATOM 619 C C . ARG A 1 82 ? 14.760 -7.953 -7.091 1.00 55.69 82 ARG A C 1
ATOM 621 O O . ARG A 1 82 ? 15.562 -8.552 -6.386 1.00 55.69 82 ARG A O 1
ATOM 628 N N . ASP A 1 83 ? 15.128 -6.993 -7.927 1.00 58.31 83 ASP A N 1
ATOM 629 C CA . ASP A 1 83 ? 16.500 -6.535 -8.165 1.00 58.31 83 ASP A CA 1
ATOM 630 C C . ASP A 1 83 ? 17.056 -5.630 -7.049 1.00 58.31 83 ASP A C 1
ATOM 632 O O . ASP A 1 83 ? 18.136 -5.066 -7.190 1.00 58.31 83 ASP A O 1
ATOM 636 N N . GLY A 1 84 ? 16.350 -5.508 -5.920 1.00 58.66 84 GLY A N 1
ATOM 637 C CA . GLY A 1 84 ? 16.765 -4.679 -4.785 1.00 58.66 84 GLY A CA 1
ATOM 638 C C . GLY A 1 84 ? 16.476 -3.188 -4.970 1.00 58.66 84 GLY A C 1
ATOM 639 O O . GLY A 1 84 ? 16.677 -2.422 -4.034 1.00 58.66 84 GLY A O 1
ATOM 640 N N . ALA A 1 85 ? 15.934 -2.787 -6.124 1.00 67.62 85 ALA A N 1
ATOM 641 C CA . ALA A 1 85 ? 15.554 -1.409 -6.419 1.00 67.62 85 ALA A CA 1
ATOM 642 C C . ALA A 1 85 ? 14.154 -1.037 -5.894 1.00 67.62 85 ALA A C 1
ATOM 644 O O . ALA A 1 85 ? 13.683 0.070 -6.160 1.00 67.62 85 ALA A O 1
ATOM 645 N N . ALA A 1 86 ? 13.476 -1.945 -5.177 1.00 74.88 86 ALA A N 1
ATOM 646 C CA . ALA A 1 86 ? 12.127 -1.754 -4.657 1.00 74.88 86 ALA A CA 1
ATOM 647 C C . ALA A 1 86 ? 12.023 -2.047 -3.151 1.00 74.88 86 ALA A C 1
ATOM 649 O O . ALA A 1 86 ? 12.479 -3.079 -2.660 1.00 74.88 86 ALA A O 1
ATOM 650 N N . GLU A 1 87 ? 11.350 -1.154 -2.429 1.00 84.69 87 GLU A N 1
ATOM 651 C CA . GLU A 1 87 ? 11.036 -1.273 -1.004 1.00 84.69 87 GLU A CA 1
ATOM 652 C C . GLU A 1 87 ? 9.517 -1.207 -0.828 1.00 84.69 87 GLU A C 1
ATOM 654 O O . GLU A 1 87 ? 8.854 -0.362 -1.433 1.00 84.69 87 GLU A O 1
ATOM 659 N N . ILE A 1 88 ? 8.953 -2.091 -0.001 1.00 86.81 88 ILE A N 1
ATOM 660 C CA . ILE A 1 88 ? 7.537 -2.033 0.367 1.00 86.81 88 ILE A CA 1
ATOM 661 C C . ILE A 1 88 ? 7.414 -1.679 1.845 1.00 86.81 88 ILE A C 1
ATOM 663 O O . ILE A 1 88 ? 7.886 -2.409 2.715 1.00 86.81 88 ILE A O 1
ATOM 667 N N . GLU A 1 89 ? 6.735 -0.572 2.124 1.00 90.38 89 GLU A N 1
ATOM 668 C CA . GLU A 1 89 ? 6.478 -0.078 3.472 1.00 90.38 89 GLU A CA 1
ATOM 669 C C . GLU A 1 89 ? 5.009 -0.309 3.845 1.00 90.38 89 GLU A C 1
ATOM 671 O O . GLU A 1 89 ? 4.105 0.077 3.107 1.00 90.38 89 GLU A O 1
ATOM 676 N N . ILE A 1 90 ? 4.761 -0.921 5.006 1.00 91.69 90 ILE A N 1
ATOM 677 C CA . ILE A 1 90 ? 3.410 -1.162 5.532 1.00 91.69 90 ILE A CA 1
ATOM 678 C C . ILE A 1 90 ? 3.161 -0.209 6.699 1.00 91.69 90 ILE A C 1
ATOM 680 O O . ILE A 1 90 ? 3.862 -0.253 7.712 1.00 91.69 90 ILE A O 1
ATOM 684 N N . ARG A 1 91 ? 2.131 0.629 6.584 1.00 94.31 91 ARG A N 1
ATOM 685 C CA . ARG A 1 91 ? 1.693 1.557 7.631 1.00 94.31 91 ARG A CA 1
ATOM 686 C C . ARG A 1 91 ? 0.256 1.287 8.015 1.00 94.31 91 ARG A C 1
ATOM 688 O O . ARG A 1 91 ? -0.587 1.086 7.150 1.00 94.31 91 ARG A O 1
ATOM 695 N N . LEU A 1 92 ? -0.035 1.332 9.311 1.00 91.88 92 LEU A N 1
ATOM 696 C CA . LEU A 1 92 ? -1.415 1.334 9.777 1.00 91.88 92 LEU A CA 1
ATOM 697 C C . LEU A 1 92 ? -2.108 2.606 9.273 1.00 91.88 92 LEU A C 1
ATOM 699 O O . LEU A 1 92 ? -1.612 3.713 9.485 1.00 91.88 92 LEU A O 1
ATOM 703 N N . LEU A 1 93 ? -3.244 2.437 8.607 1.00 88.75 93 LEU A N 1
ATOM 704 C CA . LEU A 1 93 ? -4.125 3.527 8.227 1.00 88.75 93 LEU A CA 1
ATOM 705 C C . LEU A 1 93 ? -5.148 3.716 9.348 1.00 88.75 93 LEU A C 1
ATOM 707 O O . LEU A 1 93 ? -6.104 2.955 9.473 1.00 88.75 93 LEU A O 1
ATOM 711 N N . ILE A 1 94 ? -4.898 4.722 10.176 1.00 83.31 94 ILE A N 1
ATOM 712 C CA . ILE A 1 94 ? -5.704 5.046 11.353 1.00 83.31 94 ILE A CA 1
ATOM 713 C C . ILE A 1 94 ? -6.932 5.854 10.910 1.00 83.31 94 ILE A C 1
ATOM 715 O O . ILE A 1 94 ? -6.809 6.749 10.065 1.00 83.31 94 ILE A O 1
ATOM 719 N N . ALA A 1 95 ? -8.117 5.535 11.440 1.00 75.62 95 ALA A N 1
ATOM 720 C CA . ALA A 1 95 ? -9.320 6.292 11.118 1.00 75.62 95 ALA A CA 1
ATOM 721 C C . ALA A 1 95 ? -9.244 7.705 11.725 1.00 75.62 95 ALA A C 1
ATOM 723 O O . ALA A 1 95 ? -8.585 7.902 12.745 1.00 75.62 95 ALA A O 1
ATOM 724 N N . PRO A 1 96 ? -9.931 8.706 11.145 1.00 73.00 96 PRO A N 1
ATOM 725 C CA . PRO A 1 96 ? -9.968 10.048 11.722 1.00 73.00 96 PRO A CA 1
ATOM 726 C C . PRO A 1 96 ? -10.408 10.079 13.190 1.00 73.00 96 PRO A C 1
ATOM 728 O O . PRO A 1 96 ? -9.935 10.941 13.920 1.00 73.00 96 PRO A O 1
ATOM 731 N N . ASP A 1 97 ? -11.273 9.143 13.590 1.00 75.50 97 ASP A N 1
ATOM 732 C CA . ASP A 1 97 ? -11.833 9.038 14.942 1.00 75.50 97 ASP A CA 1
ATOM 733 C C . ASP A 1 97 ? -10.861 8.394 15.951 1.00 75.50 97 ASP A C 1
ATOM 735 O O . ASP A 1 97 ? -11.020 8.567 17.156 1.00 75.50 97 ASP A O 1
ATOM 739 N N . ASP A 1 98 ? -9.837 7.685 15.464 1.00 75.31 98 ASP A N 1
ATOM 740 C CA . ASP A 1 98 ? -8.794 7.041 16.277 1.00 75.31 98 ASP A CA 1
ATOM 741 C C . ASP A 1 98 ? -7.577 7.963 16.499 1.00 75.31 98 ASP A C 1
ATOM 743 O O . ASP A 1 98 ? -6.687 7.681 17.306 1.00 75.31 98 ASP A O 1
ATOM 747 N N . ILE A 1 99 ? -7.504 9.070 15.756 1.00 69.50 99 ILE A N 1
ATOM 748 C CA . ILE A 1 99 ? -6.562 10.159 16.011 1.00 69.50 99 ILE A CA 1
ATOM 749 C C . ILE A 1 99 ? -7.194 10.991 17.128 1.00 69.50 99 ILE A C 1
ATOM 751 O O . ILE A 1 99 ? -8.372 11.308 17.028 1.00 69.50 99 ILE A O 1
ATOM 755 N N . GLY A 1 100 ? -6.440 11.311 18.187 1.00 73.94 100 GLY A N 1
ATOM 756 C CA . GLY A 1 100 ? -6.935 12.055 19.355 1.00 73.94 100 GLY A CA 1
ATOM 757 C C . GLY A 1 100 ? -7.467 13.461 19.036 1.00 73.94 100 GLY A C 1
ATOM 758 O O . GLY A 1 100 ? -8.054 13.714 17.991 1.00 73.94 100 GLY A O 1
ATOM 759 N N . GLU A 1 101 ? -7.278 14.428 19.935 1.00 69.50 101 GLU A N 1
ATOM 760 C CA . GLU A 1 101 ? -7.839 15.768 19.730 1.00 69.50 101 GLU A CA 1
ATOM 761 C C . GLU A 1 101 ? -7.377 16.367 18.388 1.00 69.50 101 GLU A C 1
ATOM 763 O O . GLU A 1 101 ? -6.197 16.654 18.165 1.00 69.50 101 GLU A O 1
ATOM 768 N N . ARG A 1 102 ? -8.319 16.482 17.445 1.00 61.94 102 ARG A N 1
ATOM 769 C CA . ARG A 1 102 ? -8.021 16.939 16.094 1.00 61.94 102 ARG A CA 1
ATOM 770 C C . ARG A 1 102 ? -7.627 18.410 16.197 1.00 61.94 102 ARG A C 1
ATOM 772 O O . ARG A 1 102 ? -8.463 19.207 16.631 1.00 61.94 102 ARG A O 1
ATOM 779 N N . PRO A 1 103 ? -6.410 18.809 15.789 1.00 64.44 103 PRO A N 1
ATOM 780 C CA . PRO A 1 103 ? -6.051 20.217 15.802 1.00 64.44 103 PRO A CA 1
ATOM 781 C C . PRO A 1 103 ? -7.086 20.993 14.987 1.00 64.44 103 PRO A C 1
ATOM 783 O O . PRO A 1 103 ? -7.518 20.545 13.917 1.00 64.44 103 PRO A O 1
ATOM 786 N N . THR A 1 104 ? -7.522 22.138 15.513 1.00 70.12 104 THR A N 1
ATOM 787 C CA . THR A 1 104 ? -8.495 22.985 14.826 1.00 70.12 104 THR A CA 1
ATOM 788 C C . THR A 1 104 ? -7.963 23.296 13.432 1.00 70.12 104 THR A C 1
ATOM 790 O O . THR A 1 104 ? -6.829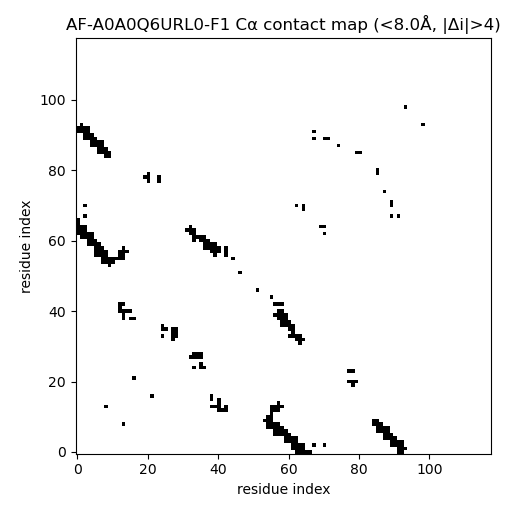 23.746 13.249 1.00 70.12 104 THR A O 1
ATOM 793 N N . ARG A 1 105 ? -8.764 22.985 12.408 1.00 63.06 105 ARG A N 1
ATOM 794 C CA . ARG A 1 105 ? -8.363 23.203 11.020 1.00 63.06 105 ARG A CA 1
ATOM 795 C C . ARG A 1 105 ? -8.251 24.710 10.795 1.00 63.06 105 ARG A C 1
ATOM 797 O O . ARG A 1 105 ? -9.259 25.383 10.598 1.00 63.06 105 ARG A O 1
ATOM 804 N N . GLY A 1 106 ? -7.032 25.243 10.830 1.00 69.44 106 GLY A N 1
ATOM 805 C CA . GLY A 1 106 ? -6.769 26.607 10.382 1.00 69.44 106 GLY A CA 1
ATOM 806 C C . GLY A 1 106 ? -7.239 26.788 8.934 1.00 69.44 106 GLY A C 1
ATOM 807 O O . GLY A 1 106 ? -7.279 25.826 8.161 1.00 69.44 106 GLY A O 1
ATOM 808 N N . LYS A 1 107 ? -7.607 28.015 8.543 1.00 69.06 107 LYS A N 1
ATOM 809 C CA . LYS A 1 107 ? -7.883 28.315 7.129 1.00 69.06 107 LYS A CA 1
ATOM 810 C C . LYS A 1 107 ? -6.627 27.967 6.315 1.00 69.06 107 LYS A C 1
ATOM 812 O O . LYS A 1 107 ? -5.572 28.527 6.621 1.00 69.06 107 LYS A O 1
ATOM 817 N N . PRO A 1 108 ? -6.700 27.063 5.318 1.00 60.31 108 PRO A N 1
ATOM 818 C CA . PRO A 1 108 ? -5.550 26.781 4.473 1.00 60.31 108 PRO A CA 1
ATOM 819 C C . PRO A 1 108 ? -5.145 28.085 3.786 1.00 60.31 108 PRO A C 1
ATOM 821 O O . PRO A 1 108 ? -5.941 28.660 3.048 1.00 60.31 108 PRO A O 1
ATOM 824 N N . ARG A 1 109 ? -3.934 28.572 4.064 1.00 63.81 109 ARG A N 1
ATOM 825 C CA . ARG A 1 109 ? -3.314 29.625 3.258 1.00 63.81 109 ARG A CA 1
ATOM 826 C C . ARG A 1 109 ? -2.686 28.942 2.051 1.00 63.81 109 ARG A C 1
ATOM 828 O O . ARG A 1 109 ? -1.772 28.138 2.254 1.00 63.81 109 ARG A O 1
ATOM 835 N N . PRO A 1 110 ? -3.178 29.169 0.826 1.00 73.38 110 PRO A N 1
ATOM 836 C CA . PRO A 1 110 ? -2.579 28.557 -0.343 1.00 73.38 110 PRO A CA 1
ATOM 837 C C . PRO A 1 110 ? -1.121 29.000 -0.477 1.00 73.38 110 PRO A C 1
ATOM 839 O O . PRO A 1 110 ? -0.798 30.178 -0.345 1.00 73.38 110 PRO A O 1
ATOM 842 N N . VAL A 1 111 ? -0.234 28.050 -0.763 1.00 62.12 111 VAL A N 1
ATOM 843 C CA . VAL A 1 111 ? 1.211 28.297 -0.908 1.00 62.12 111 VAL A CA 1
ATOM 844 C C . VAL A 1 111 ? 1.516 29.323 -2.017 1.00 62.12 111 VAL A C 1
ATOM 846 O O . VAL A 1 111 ? 2.498 30.053 -1.913 1.00 62.12 111 VAL A O 1
ATOM 849 N N . TRP A 1 112 ? 0.645 29.464 -3.026 1.00 59.50 112 TRP A N 1
ATOM 850 C CA . TRP A 1 112 ? 0.816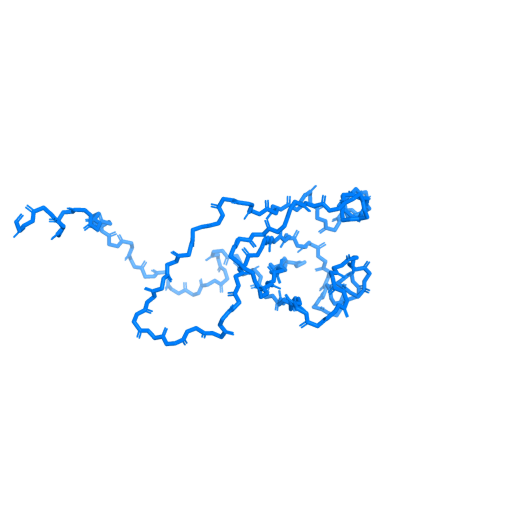 30.435 -4.114 1.00 59.50 112 TRP A CA 1
ATOM 851 C C . TRP A 1 112 ? 0.657 31.903 -3.686 1.00 59.50 112 TRP A C 1
ATOM 853 O O . TRP A 1 112 ? 1.202 32.777 -4.352 1.00 59.50 112 TRP A O 1
ATOM 863 N N . GLU A 1 113 ? 0.006 32.200 -2.554 1.00 58.06 113 GLU A N 1
ATOM 864 C CA . GLU A 1 113 ? -0.077 33.579 -2.039 1.00 58.06 113 GLU A CA 1
ATOM 865 C C . GLU A 1 113 ? 1.285 34.105 -1.554 1.00 58.06 113 GLU A C 1
ATOM 867 O O . GLU A 1 113 ? 1.492 35.313 -1.506 1.00 58.06 113 GLU A O 1
ATOM 872 N N . ARG A 1 114 ? 2.242 33.221 -1.226 1.00 54.81 114 ARG A N 1
ATOM 873 C CA . ARG A 1 114 ? 3.628 33.614 -0.903 1.00 54.81 114 ARG A CA 1
ATOM 874 C C . ARG A 1 114 ? 4.536 33.698 -2.131 1.00 54.81 114 ARG A C 1
ATOM 876 O O . ARG A 1 114 ? 5.564 34.359 -2.067 1.00 54.81 114 ARG A O 1
ATOM 883 N N . ALA A 1 115 ? 4.175 33.029 -3.226 1.00 55.91 115 ALA A N 1
ATOM 884 C CA . ALA A 1 115 ? 5.010 32.920 -4.423 1.00 55.91 115 ALA A CA 1
ATOM 885 C C . ALA A 1 115 ? 4.863 34.108 -5.397 1.00 55.91 115 ALA A C 1
ATOM 887 O O . ALA A 1 115 ? 5.707 34.274 -6.265 1.00 55.91 115 ALA A O 1
ATOM 888 N N . MET A 1 116 ? 3.828 34.942 -5.243 1.00 48.84 116 MET A N 1
ATOM 889 C CA . MET A 1 116 ? 3.550 36.121 -6.090 1.00 48.84 116 MET A CA 1
ATOM 890 C C . MET A 1 116 ? 4.119 37.439 -5.521 1.00 48.84 116 MET A C 1
ATOM 892 O O . MET A 1 116 ? 3.726 38.517 -5.957 1.00 48.84 116 MET A O 1
ATOM 896 N N . ALA A 1 117 ? 4.995 37.369 -4.513 1.00 51.47 117 ALA A N 1
ATOM 897 C CA . ALA A 1 117 ? 5.587 38.535 -3.847 1.00 51.47 117 ALA A CA 1
ATOM 898 C C . ALA A 1 117 ? 7.042 38.833 -4.278 1.00 51.47 117 ALA A C 1
ATOM 900 O O . ALA A 1 117 ? 7.755 39.518 -3.545 1.00 51.47 117 ALA A O 1
ATOM 901 N N . PHE A 1 118 ? 7.473 38.337 -5.443 1.00 43.81 118 PHE A N 1
ATOM 902 C CA . PHE A 1 118 ? 8.746 38.683 -6.086 1.00 43.81 118 PHE A CA 1
ATOM 903 C C . PHE A 1 118 ? 8.503 39.230 -7.490 1.00 43.81 118 PHE A C 1
ATOM 905 O O . PHE A 1 118 ? 7.703 38.604 -8.222 1.00 43.81 118 PHE A O 1
#

Secondary structure (DSSP, 8-state):
-EEEEEEEESSSSPPPPPHHHHHHHHHHHHTTS-S--B--TTPPP---SSPP-S-EEEEEEEEE-S-HHHHHHHHTT-----SS-EEEEEEE---TTTSSSPPP-PPP--THHHHT--

Solvent-accessible surface area (backbone atoms only — not comparable to full-atom values): 7234 Å² total; per-residue (Å²): 79,44,30,39,37,37,35,28,25,72,42,98,57,22,77,82,78,48,72,61,43,53,51,49,37,54,48,32,34,75,70,63,30,24,85,56,65,51,66,30,68,77,58,81,88,76,84,59,102,61,90,69,95,69,60,29,62,22,24,35,37,53,36,52,37,91,43,70,67,53,50,50,56,53,57,74,68,55,72,62,69,83,85,72,52,48,48,79,47,81,39,81,51,76,53,80,86,75,46,70,90,72,74,80,82,68,83,83,75,63,73,65,75,70,68,74,77,118

Radius of gyration: 17.3 Å; Cα contacts (8 Å, |Δi|>4): 161; chains: 1; bounding box: 30×51×36 Å